Protein AF-A0A383DR48-F1 (afdb_monomer_lite)

Secondary structure (DSSP, 8-state):
-----------S-TTT--S-EEEEEEEEEEE-TT---SSTTSPPPEEEEEEEEETTT--EE-

Sequence (62 aa):
MKSVQNFQIIKRCRLCGSNQIYSMLNLGNQSFGGIFPKTKKQKVPFGPLNLAKCKNCNLVQL

Structure (mmCIF, N/CA/C/O backbone):
data_AF-A0A383DR48-F1
#
_entry.id   AF-A0A383DR48-F1
#
loop_
_atom_site.group_PDB
_atom_site.id
_atom_site.type_symbol
_atom_site.label_atom_id
_atom_site.label_alt_id
_atom_site.label_comp_id
_atom_site.label_asym_id
_atom_site.label_entity_id
_atom_site.label_seq_id
_atom_site.pdbx_PDB_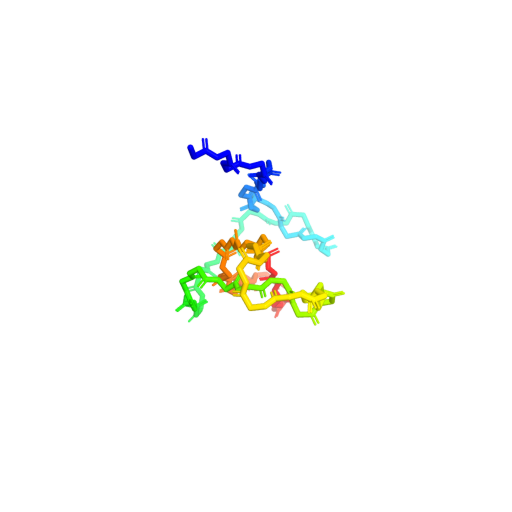ins_code
_atom_site.Cartn_x
_atom_site.Cartn_y
_atom_site.Cartn_z
_atom_site.occupancy
_atom_site.B_iso_or_equiv
_atom_site.auth_seq_id
_atom_site.auth_comp_id
_atom_site.auth_asym_id
_atom_site.auth_atom_id
_atom_site.pdbx_PDB_model_num
ATOM 1 N N . MET A 1 1 ? 24.282 -2.143 0.143 1.00 43.03 1 MET A N 1
ATOM 2 C CA . MET A 1 1 ? 22.807 -2.255 0.210 1.00 43.03 1 MET A CA 1
ATOM 3 C C . MET A 1 1 ? 22.251 -0.851 0.316 1.00 43.03 1 MET A C 1
ATOM 5 O O . MET A 1 1 ? 22.672 -0.144 1.215 1.00 43.03 1 MET A O 1
ATOM 9 N N . LYS A 1 2 ? 21.397 -0.399 -0.604 1.00 38.81 2 LYS A N 1
ATOM 10 C CA . LYS A 1 2 ? 20.690 0.873 -0.419 1.00 38.81 2 LYS A CA 1
ATOM 11 C C . LYS A 1 2 ? 19.202 0.581 -0.500 1.00 38.81 2 LYS A C 1
ATOM 13 O O . LYS A 1 2 ? 18.629 0.569 -1.582 1.00 38.81 2 LYS A O 1
ATOM 18 N N . SER A 1 3 ? 18.625 0.260 0.654 1.00 45.34 3 SER A N 1
ATOM 19 C CA . SER A 1 3 ? 17.186 0.307 0.889 1.00 45.34 3 SER A CA 1
ATOM 20 C C . SER A 1 3 ? 16.763 1.772 0.822 1.00 45.34 3 SER A C 1
ATOM 22 O O . SER A 1 3 ? 16.619 2.440 1.841 1.00 45.34 3 SER A O 1
ATOM 24 N N . VAL A 1 4 ? 16.661 2.334 -0.378 1.00 56.12 4 VAL A N 1
ATOM 25 C CA . VAL A 1 4 ? 15.969 3.612 -0.515 1.00 56.12 4 VAL A CA 1
ATOM 26 C C . VAL A 1 4 ? 14.516 3.264 -0.724 1.00 56.12 4 VAL A C 1
ATOM 28 O O . VAL A 1 4 ? 14.084 3.166 -1.862 1.00 56.12 4 VAL A O 1
ATOM 31 N N . GLN A 1 5 ? 13.783 3.058 0.364 1.00 57.72 5 GLN A N 1
ATOM 32 C CA . GLN A 1 5 ? 12.347 3.274 0.354 1.00 57.72 5 GLN A CA 1
ATOM 33 C C . GLN A 1 5 ? 11.869 3.667 1.744 1.00 57.72 5 GLN A C 1
ATOM 35 O O . GLN A 1 5 ? 11.803 2.862 2.673 1.00 57.72 5 GLN A O 1
ATOM 40 N N . ASN A 1 6 ? 11.524 4.941 1.862 1.00 76.75 6 ASN A N 1
ATOM 41 C CA . ASN A 1 6 ? 10.956 5.520 3.061 1.00 76.75 6 ASN A CA 1
ATOM 42 C C . ASN A 1 6 ? 9.459 5.163 3.114 1.00 76.75 6 ASN A C 1
ATOM 44 O O . ASN A 1 6 ? 8.605 5.976 2.768 1.00 76.75 6 ASN A O 1
ATOM 48 N N . PHE A 1 7 ? 9.135 3.918 3.464 1.00 84.88 7 PHE A N 1
ATOM 49 C CA . PHE A 1 7 ? 7.747 3.489 3.639 1.00 84.88 7 PHE A CA 1
ATOM 50 C C . PHE A 1 7 ? 7.235 3.918 5.012 1.00 84.88 7 PHE A C 1
ATOM 52 O O . PHE A 1 7 ? 7.936 3.783 6.013 1.00 84.88 7 PHE A O 1
ATOM 59 N N . 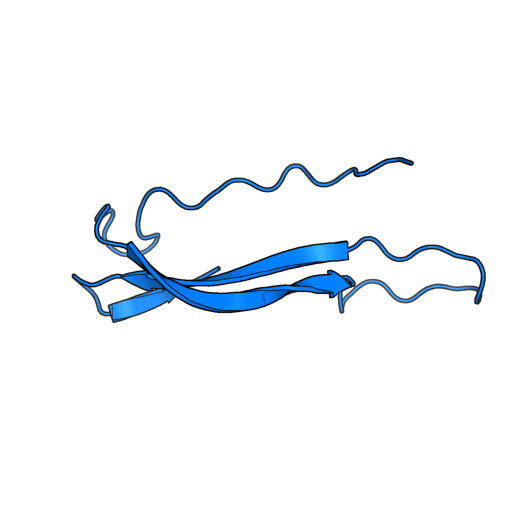GLN A 1 8 ? 6.005 4.423 5.062 1.00 88.00 8 GLN A N 1
ATOM 60 C CA . GLN A 1 8 ? 5.353 4.813 6.308 1.00 88.00 8 GLN A CA 1
ATOM 61 C C . GLN A 1 8 ? 4.223 3.844 6.626 1.00 88.00 8 GLN A C 1
ATOM 63 O O . GLN A 1 8 ? 3.408 3.516 5.767 1.00 88.00 8 GLN A O 1
ATOM 68 N N . ILE A 1 9 ? 4.171 3.407 7.881 1.00 89.81 9 ILE A N 1
ATOM 69 C CA . ILE A 1 9 ? 3.101 2.545 8.379 1.00 89.81 9 ILE A CA 1
ATOM 70 C C . ILE A 1 9 ? 1.799 3.351 8.415 1.00 89.81 9 ILE A C 1
ATOM 72 O O . ILE A 1 9 ? 1.763 4.456 8.967 1.00 89.81 9 ILE A O 1
ATOM 76 N N . ILE A 1 10 ? 0.709 2.785 7.890 1.00 92.12 10 ILE A N 1
ATOM 77 C CA . ILE A 1 10 ? -0.620 3.372 8.070 1.00 92.12 10 ILE A CA 1
ATOM 78 C C . ILE A 1 10 ? -1.003 3.321 9.548 1.00 92.12 10 ILE A C 1
ATOM 80 O O . ILE A 1 10 ? -1.146 2.252 10.136 1.00 92.12 10 ILE A O 1
ATOM 84 N N . LYS A 1 11 ? -1.264 4.497 10.122 1.00 94.56 11 LYS A N 1
ATOM 85 C CA . LYS A 1 11 ? -1.814 4.642 11.480 1.00 94.56 11 LYS A CA 1
ATOM 86 C C . LYS A 1 11 ? -3.304 4.998 11.504 1.00 94.56 11 LYS A C 1
ATOM 88 O O . LYS A 1 11 ? -3.949 4.838 12.536 1.00 94.56 11 LYS A O 1
ATOM 93 N N . ARG A 1 12 ? -3.845 5.529 10.401 1.00 97.25 12 ARG A N 1
ATOM 94 C CA . ARG A 1 12 ? -5.236 5.999 10.290 1.00 97.25 12 ARG A CA 1
ATOM 95 C C . ARG A 1 12 ? -5.819 5.683 8.920 1.00 97.25 12 ARG A C 1
ATOM 97 O O . ARG A 1 12 ? -5.119 5.759 7.916 1.00 97.25 12 ARG A O 1
ATOM 104 N N . CYS A 1 13 ? -7.103 5.342 8.896 1.00 97.75 13 CYS A N 1
ATOM 105 C CA . CYS A 1 13 ? -7.837 5.061 7.676 1.00 97.75 13 CYS A CA 1
ATOM 106 C C . CYS A 1 13 ? -7.884 6.314 6.798 1.00 97.75 13 CYS A C 1
ATOM 108 O O . CYS A 1 13 ? -8.348 7.361 7.252 1.00 97.75 13 CYS A O 1
ATOM 110 N N . ARG A 1 14 ? -7.456 6.195 5.536 1.00 97.25 14 ARG A N 1
ATOM 111 C CA . ARG A 1 14 ? -7.420 7.319 4.584 1.00 97.25 14 ARG A CA 1
ATOM 112 C C . ARG A 1 14 ? -8.795 7.928 4.279 1.00 97.25 14 ARG A C 1
ATOM 114 O O . ARG A 1 14 ? -8.853 9.096 3.926 1.00 97.25 14 ARG A O 1
ATOM 121 N N . LEU A 1 15 ? -9.879 7.158 4.417 1.00 98.12 15 LEU A N 1
ATOM 122 C CA . LEU A 1 15 ? -11.239 7.626 4.117 1.00 98.12 15 LEU A CA 1
ATOM 123 C C . LEU A 1 15 ? -11.937 8.266 5.323 1.00 98.12 15 LEU A C 1
ATOM 125 O O . LEU A 1 15 ? -12.508 9.339 5.192 1.00 98.12 15 LEU A O 1
ATOM 129 N N . CYS A 1 16 ? -11.922 7.615 6.491 1.00 98.00 16 CYS A N 1
ATOM 130 C CA . CYS A 1 16 ? -12.711 8.056 7.653 1.00 98.00 16 CYS A CA 1
ATOM 131 C C . CYS A 1 16 ? -11.875 8.492 8.867 1.00 98.00 16 CYS A C 1
ATOM 133 O O . CYS A 1 16 ? -12.434 8.791 9.917 1.00 98.00 16 CYS A O 1
ATOM 135 N N . GLY A 1 17 ? -10.541 8.458 8.784 1.00 97.88 17 GLY A N 1
ATOM 136 C CA . GLY A 1 17 ? -9.641 8.876 9.865 1.00 97.88 17 GLY A CA 1
ATOM 137 C C . GLY A 1 17 ? -9.555 7.934 11.075 1.00 97.88 17 GLY A C 1
ATOM 138 O O . GLY A 1 17 ? -8.706 8.151 11.942 1.00 97.88 17 GLY A O 1
ATOM 139 N N . SER A 1 18 ? -10.376 6.878 11.137 1.00 98.06 18 SER A N 1
ATOM 140 C CA . SER A 1 18 ? -10.361 5.890 12.226 1.00 98.06 18 SER A CA 1
ATOM 141 C C . SER A 1 18 ? -9.001 5.191 12.355 1.00 98.06 18 SER A C 1
ATOM 143 O O . SER A 1 18 ? -8.367 4.848 11.357 1.00 98.06 18 SER A O 1
ATOM 145 N N . ASN A 1 19 ? -8.571 4.932 13.590 1.00 97.19 19 ASN A N 1
ATOM 146 C CA . ASN A 1 19 ? -7.389 4.126 13.912 1.00 97.19 19 ASN A CA 1
ATOM 147 C C . ASN A 1 19 ? -7.696 2.618 14.010 1.00 97.19 19 ASN A C 1
ATOM 149 O O . ASN A 1 19 ? -6.791 1.822 14.251 1.00 97.19 19 ASN A O 1
ATOM 153 N N . GLN A 1 20 ? -8.953 2.205 13.812 1.00 97.50 20 GLN A N 1
ATOM 154 C CA . GLN A 1 20 ? -9.364 0.803 13.862 1.00 97.50 20 GLN A CA 1
ATOM 155 C C . GLN A 1 20 ? -9.065 0.105 12.536 1.00 97.50 20 GLN A C 1
ATOM 157 O O . GLN A 1 20 ? -9.955 -0.141 11.718 1.00 97.50 20 GLN A O 1
ATOM 162 N N . ILE A 1 21 ? -7.791 -0.194 12.312 1.00 96.94 21 ILE A N 1
ATOM 163 C CA . ILE A 1 21 ? -7.296 -0.857 11.108 1.00 96.94 21 ILE A CA 1
ATOM 164 C C . ILE A 1 21 ? -6.610 -2.151 11.528 1.00 96.94 21 ILE A C 1
ATOM 166 O O . ILE A 1 21 ? -5.893 -2.181 12.524 1.00 96.94 21 ILE A O 1
ATOM 170 N N . TYR A 1 22 ? -6.840 -3.224 10.784 1.00 96.12 22 TYR A N 1
ATOM 171 C CA . TYR A 1 22 ? -6.201 -4.514 11.019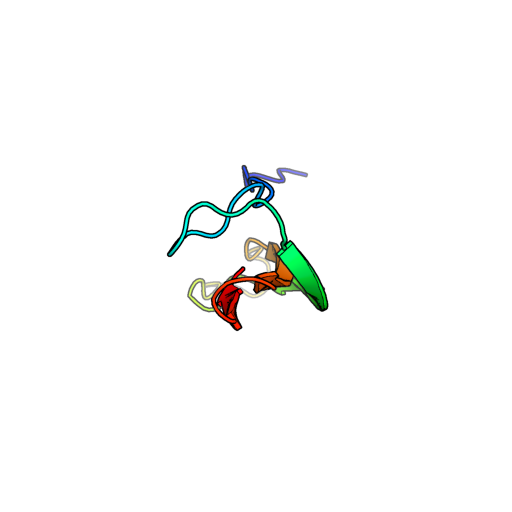 1.00 96.12 22 TYR A CA 1
ATOM 172 C C . TYR A 1 22 ? -5.579 -5.030 9.723 1.00 96.12 22 TYR A C 1
ATOM 174 O O . TYR A 1 22 ? -6.113 -4.790 8.640 1.00 96.12 22 TYR A O 1
ATOM 182 N N . SER A 1 23 ? -4.445 -5.724 9.831 1.00 95.06 23 SER A N 1
ATOM 183 C CA . SER A 1 23 ? -3.830 -6.407 8.689 1.00 95.06 23 SER A CA 1
ATOM 184 C C . SER A 1 23 ? -4.715 -7.586 8.290 1.00 95.06 23 SER A C 1
ATOM 186 O O . SER A 1 23 ? -5.148 -8.358 9.145 1.00 95.06 23 SER A O 1
ATOM 188 N N . MET A 1 24 ? -5.020 -7.681 7.001 1.00 94.75 24 MET A N 1
ATOM 189 C CA . MET A 1 24 ? -5.855 -8.726 6.415 1.00 94.75 24 MET A CA 1
ATOM 190 C C . MET A 1 24 ? -5.014 -9.711 5.598 1.00 94.75 24 MET A C 1
ATOM 192 O O . MET A 1 24 ? -5.294 -10.905 5.626 1.00 94.75 24 MET A O 1
ATOM 196 N N . LEU A 1 25 ? -3.991 -9.227 4.882 1.00 97.00 25 LEU A N 1
ATOM 197 C CA . LEU A 1 25 ? -3.109 -10.064 4.067 1.00 97.00 25 LEU A CA 1
ATOM 198 C C . LEU A 1 25 ? -1.713 -9.444 3.948 1.00 97.00 25 LEU A C 1
ATOM 200 O O . LEU A 1 25 ? -1.575 -8.304 3.516 1.00 97.00 25 LEU A O 1
ATOM 204 N N . ASN A 1 26 ? -0.676 -10.218 4.264 1.00 95.88 26 ASN A N 1
ATOM 205 C CA . ASN A 1 26 ? 0.721 -9.819 4.107 1.00 95.88 26 ASN A CA 1
ATOM 206 C C . ASN A 1 26 ? 1.357 -10.584 2.936 1.00 95.88 26 ASN A C 1
ATOM 208 O O . ASN A 1 26 ? 1.397 -11.811 2.952 1.00 95.88 26 ASN A O 1
ATOM 212 N N . LEU A 1 27 ? 1.852 -9.856 1.934 1.00 96.62 27 LEU A N 1
ATOM 213 C CA . LEU A 1 27 ? 2.483 -10.399 0.725 1.00 96.62 27 LEU A CA 1
ATOM 214 C C . LEU A 1 27 ? 4.019 -10.301 0.763 1.00 96.62 27 LEU A C 1
ATOM 216 O O . LEU A 1 27 ? 4.687 -10.603 -0.228 1.00 96.62 27 LEU A O 1
ATOM 220 N N . GLY A 1 28 ? 4.591 -9.874 1.891 1.00 94.94 28 GLY A N 1
ATOM 221 C CA . GLY A 1 28 ? 6.029 -9.707 2.060 1.00 94.94 28 GLY A CA 1
ATOM 222 C C . GLY A 1 28 ? 6.605 -8.618 1.156 1.00 94.94 28 GLY A C 1
ATOM 223 O O . GLY A 1 28 ? 5.926 -7.661 0.791 1.00 94.94 28 GLY A O 1
ATOM 224 N N . ASN A 1 29 ? 7.884 -8.750 0.811 1.00 95.31 29 ASN A N 1
ATOM 225 C CA . ASN A 1 29 ? 8.580 -7.792 -0.040 1.00 95.31 29 ASN A CA 1
ATOM 226 C C . ASN A 1 29 ? 8.315 -8.065 -1.528 1.00 95.31 29 ASN A C 1
ATOM 228 O O . ASN A 1 29 ? 8.663 -9.130 -2.030 1.00 95.31 29 ASN A O 1
ATOM 232 N N . GLN A 1 30 ? 7.766 -7.079 -2.235 1.00 95.31 30 GLN A N 1
ATOM 233 C CA . GLN A 1 30 ? 7.418 -7.140 -3.655 1.00 95.31 30 GLN A CA 1
ATOM 234 C C . GLN A 1 30 ? 8.233 -6.132 -4.469 1.00 95.31 30 GLN A C 1
ATOM 236 O O . GLN A 1 30 ? 8.465 -5.004 -4.029 1.00 95.31 30 GLN A O 1
ATOM 241 N N . SER A 1 31 ? 8.665 -6.523 -5.668 1.00 95.00 31 SER A N 1
ATOM 242 C CA . SER A 1 31 ? 9.312 -5.614 -6.622 1.00 95.00 31 SER A CA 1
ATOM 243 C C . SER A 1 31 ? 8.323 -4.590 -7.177 1.00 95.00 31 SER A C 1
ATOM 245 O O . SER A 1 31 ? 7.134 -4.863 -7.326 1.00 95.00 31 SER A O 1
ATOM 247 N N . PHE A 1 32 ? 8.810 -3.396 -7.509 1.00 93.62 32 PHE A N 1
ATOM 248 C CA . PHE A 1 32 ? 7.975 -2.342 -8.080 1.00 93.62 32 PHE A CA 1
ATOM 249 C C . PHE A 1 32 ? 7.538 -2.698 -9.504 1.00 93.62 32 PHE A C 1
ATOM 251 O O . PHE A 1 32 ? 8.340 -2.648 -10.431 1.00 93.62 32 PHE A O 1
ATOM 258 N N . GLY A 1 33 ? 6.249 -3.005 -9.682 1.00 93.62 33 GLY A N 1
ATOM 259 C CA . GLY A 1 33 ? 5.687 -3.442 -10.968 1.00 93.62 33 GLY A CA 1
ATOM 260 C C . GLY A 1 33 ? 5.756 -2.410 -12.100 1.00 93.62 33 GLY A C 1
ATOM 261 O O . GLY A 1 33 ? 5.645 -2.777 -13.261 1.00 93.62 33 GLY A O 1
ATOM 262 N N . GLY A 1 34 ? 5.975 -1.130 -11.781 1.00 95.25 34 GLY A N 1
ATOM 263 C CA . GLY A 1 34 ? 6.195 -0.068 -12.770 1.00 95.25 34 GLY A CA 1
ATOM 264 C C . GLY A 1 34 ? 7.660 0.143 -13.171 1.00 95.25 34 GLY A C 1
ATOM 265 O O . GLY A 1 34 ? 7.938 1.012 -13.992 1.00 95.25 34 GLY A O 1
ATOM 266 N N . ILE A 1 35 ? 8.610 -0.597 -12.584 1.00 93.75 35 ILE A N 1
ATOM 267 C CA . ILE A 1 35 ? 10.044 -0.450 -12.866 1.00 93.75 35 ILE A CA 1
ATOM 268 C C . ILE A 1 35 ? 10.560 -1.703 -13.565 1.00 93.75 35 ILE A C 1
ATOM 270 O O . ILE A 1 35 ? 10.775 -2.743 -12.943 1.00 93.75 35 ILE A O 1
ATOM 274 N N . PHE A 1 36 ? 10.844 -1.562 -14.858 1.00 95.19 36 PHE A N 1
ATOM 275 C CA . PHE A 1 36 ? 11.403 -2.626 -15.683 1.00 95.19 36 PHE A CA 1
ATOM 276 C C . PHE A 1 36 ? 12.918 -2.430 -15.857 1.00 95.19 36 PHE A C 1
ATOM 278 O O . PHE A 1 36 ? 13.360 -1.353 -16.272 1.00 95.19 36 PHE A O 1
ATOM 285 N N . PRO A 1 37 ? 13.746 -3.433 -15.525 1.00 94.56 37 PRO A N 1
ATOM 286 C CA . PRO A 1 37 ? 15.192 -3.324 -15.658 1.00 94.56 37 PRO A CA 1
ATOM 287 C C . PRO A 1 37 ? 15.615 -3.378 -17.135 1.00 94.56 37 PRO A C 1
ATOM 289 O O . PRO A 1 37 ? 15.153 -4.229 -17.889 1.00 94.56 37 PRO A O 1
ATOM 292 N N . LYS A 1 38 ? 16.560 -2.520 -17.544 1.00 96.44 38 LYS A N 1
ATOM 293 C 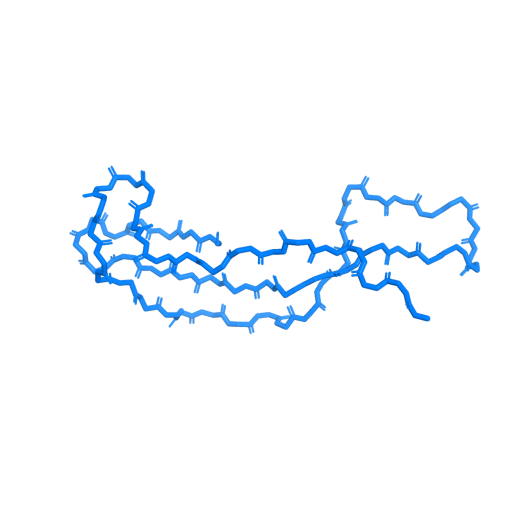CA . LYS A 1 38 ? 17.161 -2.542 -18.893 1.00 96.44 38 LYS A CA 1
ATOM 294 C C . LYS A 1 38 ? 18.130 -3.711 -19.088 1.00 96.44 38 LYS A C 1
ATOM 296 O O . LYS A 1 38 ? 18.435 -4.082 -20.214 1.00 96.44 38 LYS A O 1
ATOM 301 N N . THR A 1 39 ? 18.655 -4.270 -17.996 1.00 97.12 39 THR A N 1
ATOM 302 C CA . THR A 1 39 ? 19.591 -5.402 -18.018 1.00 97.12 39 THR A CA 1
ATOM 303 C C . THR A 1 39 ? 19.290 -6.374 -16.882 1.00 97.12 39 THR A C 1
ATOM 305 O O . THR A 1 39 ? 18.817 -5.965 -15.825 1.00 97.12 39 THR A O 1
ATOM 308 N N . LYS A 1 40 ? 19.656 -7.654 -17.035 1.00 93.50 40 LYS A N 1
ATOM 309 C CA . LYS A 1 40 ? 19.464 -8.681 -15.988 1.00 93.50 40 LYS A CA 1
ATOM 310 C C . LYS A 1 40 ? 20.171 -8.366 -14.662 1.00 93.50 40 LYS A C 1
ATOM 312 O O . LYS A 1 40 ? 19.780 -8.878 -13.622 1.00 93.50 40 LYS A O 1
ATOM 317 N N . LYS A 1 41 ? 21.236 -7.558 -14.698 1.00 94.69 41 LYS A N 1
ATOM 318 C CA . LYS A 1 41 ? 22.021 -7.178 -13.511 1.00 94.69 41 LYS A CA 1
ATOM 319 C C . LYS A 1 41 ? 21.469 -5.935 -12.812 1.00 94.69 41 LYS A C 1
ATOM 321 O O . LYS A 1 41 ? 21.861 -5.650 -11.680 1.00 94.69 41 LYS A O 1
ATOM 326 N N . GLN A 1 42 ? 20.591 -5.180 -13.473 1.00 94.88 42 GLN A N 1
ATOM 327 C CA . GLN A 1 42 ? 19.976 -4.004 -12.879 1.00 94.88 42 GLN A CA 1
ATOM 328 C C . GLN A 1 42 ? 19.005 -4.440 -11.782 1.00 94.88 42 GLN A C 1
ATOM 330 O O . GLN A 1 42 ? 18.073 -5.205 -12.016 1.00 94.88 42 GLN A O 1
ATOM 335 N N . LYS A 1 43 ? 19.219 -3.925 -10.573 1.00 92.31 43 LYS A N 1
ATOM 336 C CA . LYS A 1 43 ? 18.346 -4.202 -9.432 1.00 92.31 43 LYS A CA 1
ATOM 337 C C . LYS A 1 43 ? 17.059 -3.391 -9.548 1.00 92.31 43 LYS A C 1
ATOM 339 O O . LYS A 1 43 ? 17.112 -2.189 -9.805 1.00 92.31 43 LYS A O 1
ATOM 344 N N . VAL A 1 44 ? 15.928 -4.045 -9.309 1.00 93.44 44 VAL A N 1
ATOM 345 C CA . VAL A 1 44 ? 14.615 -3.400 -9.217 1.00 93.44 44 VAL A CA 1
ATOM 346 C C . VAL A 1 44 ? 14.335 -3.078 -7.745 1.00 93.44 44 VAL A C 1
ATOM 348 O O . VAL A 1 44 ? 14.528 -3.953 -6.896 1.00 93.44 44 VAL A O 1
ATOM 351 N N . PRO A 1 45 ? 13.911 -1.849 -7.408 1.00 93.31 45 PRO A N 1
ATOM 352 C CA . PRO A 1 45 ? 13.490 -1.526 -6.051 1.00 93.31 45 PRO A CA 1
ATOM 353 C C . PRO A 1 45 ? 12.312 -2.415 -5.618 1.00 93.31 45 PRO A C 1
ATOM 355 O O . PRO A 1 45 ? 11.408 -2.691 -6.407 1.00 93.31 45 PRO A O 1
ATOM 358 N N . PHE A 1 46 ? 12.317 -2.869 -4.368 1.00 93.69 46 PHE A N 1
ATOM 359 C CA . PHE A 1 46 ? 11.261 -3.706 -3.789 1.00 93.69 46 PHE A CA 1
ATOM 360 C C . PHE A 1 46 ? 10.889 -3.239 -2.381 1.00 93.69 46 PHE A C 1
ATOM 362 O O . PHE A 1 46 ? 11.718 -2.627 -1.723 1.00 93.69 46 PHE A O 1
ATOM 369 N N . GLY A 1 47 ? 9.690 -3.538 -1.890 1.00 93.31 47 GLY A N 1
ATOM 370 C CA . GLY A 1 47 ? 9.280 -3.163 -0.535 1.00 93.31 47 GLY A CA 1
ATOM 371 C C . GLY A 1 47 ? 8.109 -3.971 0.010 1.00 93.31 47 GLY A C 1
ATOM 372 O O . GLY A 1 47 ? 7.510 -4.733 -0.746 1.00 93.31 47 GLY A O 1
ATOM 373 N N . PRO A 1 48 ? 7.785 -3.824 1.306 1.00 93.88 48 PRO A N 1
ATOM 374 C CA . PRO A 1 48 ? 6.738 -4.601 1.947 1.00 93.88 48 PRO A CA 1
ATOM 375 C C . PRO A 1 48 ? 5.363 -4.228 1.387 1.0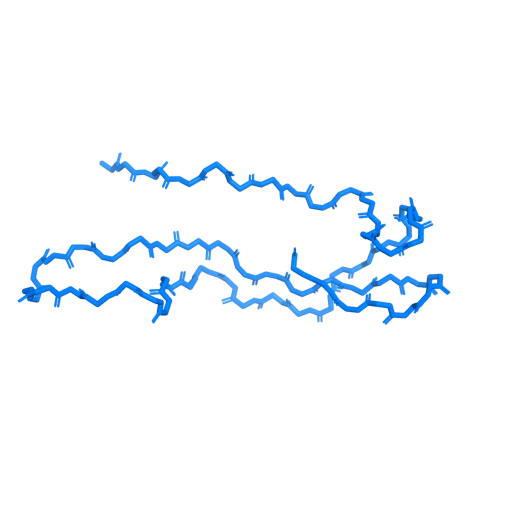0 93.88 48 PRO A C 1
ATOM 377 O O . PRO A 1 48 ? 5.036 -3.049 1.252 1.00 93.88 48 PRO A O 1
ATOM 380 N N . LEU A 1 49 ? 4.543 -5.239 1.109 1.00 95.12 49 LEU A N 1
ATOM 381 C CA . LEU A 1 49 ? 3.170 -5.099 0.647 1.00 95.12 49 LEU A CA 1
ATOM 382 C C . LEU A 1 49 ? 2.231 -5.796 1.637 1.00 95.12 49 LEU A C 1
ATOM 384 O O . LEU A 1 49 ? 2.232 -7.019 1.767 1.00 95.12 49 LEU A O 1
ATOM 388 N N . ASN A 1 50 ? 1.433 -5.006 2.351 1.00 95.31 50 ASN A N 1
ATOM 389 C CA . ASN A 1 50 ? 0.477 -5.486 3.344 1.00 95.31 50 ASN A CA 1
ATOM 390 C C . ASN A 1 50 ? -0.868 -4.794 3.115 1.00 95.31 50 ASN A C 1
ATOM 392 O O . ASN A 1 50 ? -0.924 -3.573 3.044 1.00 95.31 50 ASN A O 1
ATOM 396 N N . LEU A 1 51 ? -1.936 -5.575 2.996 1.00 96.44 51 LEU A N 1
ATOM 397 C CA . LEU A 1 51 ? -3.302 -5.083 2.911 1.00 96.44 51 LEU A CA 1
ATOM 398 C C . LEU A 1 51 ? -3.891 -4.988 4.312 1.00 96.44 51 LEU A C 1
ATOM 400 O O . LEU A 1 51 ? -3.953 -5.973 5.052 1.00 96.44 51 LEU A O 1
ATOM 404 N N . ALA A 1 52 ? -4.391 -3.808 4.644 1.00 96.62 52 ALA A N 1
ATOM 405 C CA . ALA A 1 52 ? -5.076 -3.520 5.885 1.00 96.62 52 ALA A CA 1
ATOM 406 C C . ALA A 1 52 ? -6.528 -3.107 5.611 1.00 96.62 52 ALA A C 1
ATOM 408 O O . ALA A 1 52 ? -6.822 -2.402 4.645 1.00 96.62 52 ALA A O 1
ATOM 409 N N . LYS A 1 53 ? -7.453 -3.531 6.473 1.00 97.75 53 LYS A N 1
ATOM 410 C CA . LYS A 1 53 ? -8.871 -3.170 6.391 1.00 97.75 53 LYS A CA 1
ATOM 411 C C . LYS A 1 53 ? -9.281 -2.331 7.596 1.00 97.75 53 LYS A C 1
ATOM 413 O O . LYS A 1 53 ? -8.924 -2.630 8.734 1.00 97.75 53 LYS A O 1
ATOM 418 N N . CYS A 1 54 ? -10.040 -1.267 7.349 1.00 98.25 54 CYS A N 1
ATOM 419 C CA . CYS A 1 54 ? -10.649 -0.463 8.403 1.00 98.25 54 CYS A CA 1
ATOM 420 C C . CYS A 1 54 ? -11.927 -1.139 8.917 1.00 98.25 54 CYS A C 1
ATOM 422 O O . CYS A 1 54 ? -12.809 -1.464 8.125 1.00 98.25 54 CYS A O 1
ATOM 424 N N . LYS A 1 55 ? -12.058 -1.303 10.239 1.00 97.94 55 LYS A N 1
ATOM 425 C CA . LYS A 1 55 ? -13.268 -1.860 10.869 1.00 97.94 55 LYS A CA 1
ATOM 426 C C . LYS A 1 55 ? -14.474 -0.923 10.782 1.00 97.94 55 LYS A C 1
ATOM 428 O O . LYS A 1 55 ? -15.593 -1.405 10.727 1.00 97.94 55 LYS A O 1
ATOM 433 N N . ASN A 1 56 ? -14.245 0.392 10.752 1.00 98.19 56 ASN A N 1
ATOM 434 C CA . ASN A 1 56 ? -15.321 1.384 10.793 1.00 98.19 56 ASN A CA 1
ATOM 435 C C . ASN A 1 56 ? -16.030 1.551 9.436 1.00 98.19 56 ASN A C 1
ATOM 437 O O . ASN A 1 56 ? -17.243 1.438 9.348 1.00 98.19 56 ASN A O 1
ATOM 441 N N . CYS A 1 57 ? -15.274 1.806 8.362 1.00 97.94 57 CYS A N 1
ATOM 442 C CA . CYS A 1 57 ? -15.843 2.083 7.032 1.00 97.94 57 CYS A CA 1
ATOM 443 C C . CYS A 1 57 ? -15.593 0.980 5.995 1.00 97.94 57 CYS A C 1
ATOM 445 O O . CYS A 1 57 ? -15.884 1.171 4.820 1.00 97.94 57 CYS A O 1
ATOM 447 N N . ASN A 1 58 ? -15.013 -0.154 6.398 1.00 97.88 58 ASN A N 1
ATOM 448 C CA . ASN A 1 58 ? -14.686 -1.289 5.529 1.00 97.88 58 ASN A CA 1
ATOM 449 C C . ASN A 1 58 ? -13.676 -1.028 4.393 1.00 97.88 58 ASN A C 1
ATOM 451 O O . ASN A 1 58 ? -13.407 -1.953 3.629 1.00 97.88 58 ASN A O 1
ATOM 455 N N . LEU A 1 59 ? -13.056 0.158 4.308 1.00 98.25 59 LEU A N 1
ATOM 456 C CA . LEU A 1 59 ? -12.005 0.437 3.322 1.00 98.25 59 LEU A CA 1
ATOM 457 C C . LEU A 1 59 ? -10.820 -0.528 3.476 1.00 98.25 59 LEU A C 1
ATOM 459 O O . LEU A 1 59 ? -10.235 -0.627 4.560 1.00 98.25 59 LEU A O 1
ATOM 463 N N . VAL A 1 60 ? -10.419 -1.143 2.364 1.00 97.56 60 VAL A N 1
ATOM 464 C CA . VAL A 1 60 ? -9.163 -1.892 2.214 1.00 97.56 60 VAL A CA 1
ATOM 465 C C . VAL A 1 60 ? -8.092 -0.971 1.620 1.00 97.56 60 VAL A C 1
ATOM 467 O O . VAL A 1 60 ? -8.361 -0.236 0.672 1.00 97.56 60 VAL A O 1
ATOM 470 N N . GLN A 1 61 ? -6.891 -0.969 2.197 1.00 96.44 61 GLN A N 1
ATOM 471 C CA . GLN A 1 61 ? -5.796 -0.057 1.850 1.00 96.44 61 GLN A CA 1
ATOM 472 C C . GLN A 1 61 ? -4.420 -0.689 2.118 1.00 96.44 61 GLN A C 1
ATOM 474 O O . GLN A 1 61 ? -4.322 -1.631 2.899 1.00 96.44 61 GLN A O 1
ATOM 479 N N . LEU A 1 62 ? -3.379 -0.158 1.469 1.00 93.75 62 LEU A N 1
ATOM 480 C CA . LEU A 1 62 ? -1.961 -0.505 1.670 1.00 93.75 62 LEU A CA 1
ATOM 481 C C . LEU A 1 62 ? -1.264 0.474 2.598 1.00 93.75 62 LEU A C 1
ATOM 483 O O . LEU A 1 62 ? -1.282 1.667 2.200 1.00 93.75 62 LEU A O 1
#

pLDDT: mean 91.28, std 13.37, range [38.81, 98.25]

InterPro domains:
  IPR013630 Methyltransferase putative zinc binding domain [PF08421] (13-62)
  IPR038576 Methyltransferase putative zinc binding domain superfamily [G3DSA:6.20.50.110] (1-62)

Organism: NCBI:txid408172

Radius of gyration: 14.87 Å; chains: 1; bounding box: 39×19×33 Å

Foldseek 3Di:
DDLPDPDDDDQADPPPRDSQKDWDDWPQKAFDPVDDDPDPPDDTHIGTDIWIAHPPPRD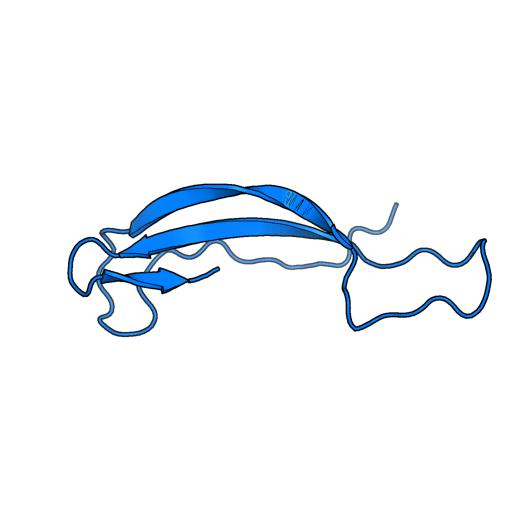IDD